Protein AF-A0A552DPZ0-F1 (afdb_monomer_lite)

Structure (mmCIF, N/CA/C/O backbone):
data_AF-A0A552DPZ0-F1
#
_entry.id   AF-A0A552DPZ0-F1
#
loop_
_atom_site.group_PDB
_atom_site.id
_atom_site.type_symbol
_atom_site.label_atom_id
_atom_site.label_alt_id
_atom_site.label_comp_id
_atom_site.label_asym_id
_atom_site.label_entity_id
_atom_site.label_seq_id
_atom_site.pdbx_PDB_ins_code
_atom_site.Cartn_x
_atom_site.Cartn_y
_atom_site.Cartn_z
_atom_site.occupancy
_atom_site.B_iso_or_equiv
_atom_site.auth_seq_id
_atom_site.auth_comp_id
_atom_site.auth_asym_id
_atom_site.auth_atom_id
_atom_site.pdbx_PDB_model_num
ATOM 1 N N . MET A 1 1 ? 27.146 -3.686 -23.859 1.00 42.44 1 MET A N 1
ATOM 2 C CA . MET A 1 1 ? 26.439 -4.432 -22.800 1.00 42.44 1 MET A CA 1
ATOM 3 C C . MET A 1 1 ? 25.549 -3.440 -22.074 1.00 42.44 1 MET A C 1
ATOM 5 O O . MET A 1 1 ? 26.013 -2.748 -21.181 1.00 42.44 1 MET A O 1
ATOM 9 N N . THR A 1 2 ? 24.326 -3.241 -22.555 1.00 48.88 2 THR A N 1
ATOM 10 C CA . THR A 1 2 ? 23.361 -2.349 -21.903 1.00 48.88 2 THR A CA 1
ATOM 11 C C . THR A 1 2 ? 22.744 -3.113 -20.744 1.00 48.88 2 THR A C 1
ATOM 13 O O . THR A 1 2 ? 21.990 -4.059 -20.954 1.00 48.88 2 THR A O 1
ATOM 16 N N . ASN A 1 3 ? 23.143 -2.745 -19.529 1.00 62.44 3 ASN A N 1
ATOM 17 C CA . ASN A 1 3 ? 22.593 -3.271 -18.289 1.00 62.44 3 ASN A CA 1
ATOM 18 C C . ASN A 1 3 ? 21.157 -2.736 -18.181 1.00 62.44 3 ASN A C 1
ATOM 20 O O . ASN A 1 3 ? 20.947 -1.614 -17.728 1.00 62.44 3 ASN A O 1
ATOM 24 N N . ASN A 1 4 ? 20.192 -3.467 -18.744 1.00 71.19 4 ASN A N 1
ATOM 25 C CA . ASN A 1 4 ? 18.788 -3.082 -18.709 1.00 71.19 4 ASN A CA 1
ATOM 26 C C . ASN A 1 4 ? 18.306 -3.277 -17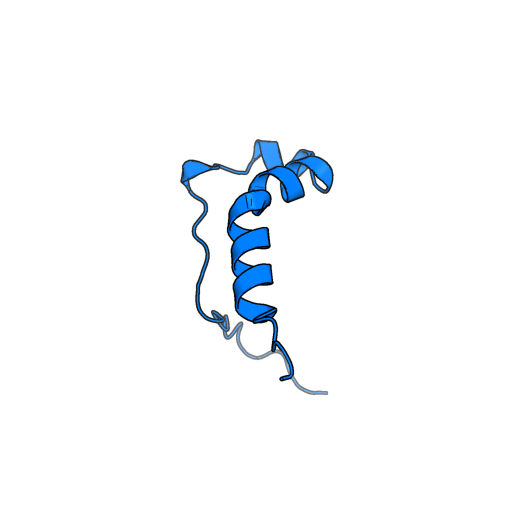.270 1.00 71.19 4 ASN A C 1
ATOM 28 O O . ASN A 1 4 ? 18.084 -4.404 -16.831 1.00 71.19 4 ASN A O 1
ATOM 32 N N . ILE A 1 5 ? 18.281 -2.185 -16.509 1.00 79.25 5 ILE A N 1
ATOM 33 C CA . ILE A 1 5 ? 17.780 -2.186 -15.142 1.00 79.25 5 ILE A CA 1
ATOM 34 C C . ILE A 1 5 ? 16.283 -2.472 -15.229 1.00 79.25 5 ILE A C 1
ATOM 36 O O . ILE A 1 5 ? 15.544 -1.744 -15.890 1.00 79.25 5 ILE A O 1
ATOM 40 N N . ASP A 1 6 ? 15.844 -3.541 -14.568 1.00 82.44 6 ASP A N 1
ATOM 41 C CA . ASP A 1 6 ? 14.428 -3.884 -14.458 1.00 82.44 6 ASP A CA 1
ATOM 42 C C . ASP A 1 6 ? 13.749 -2.910 -13.488 1.00 82.44 6 ASP A C 1
ATOM 44 O O . ASP A 1 6 ? 13.582 -3.172 -12.294 1.00 82.44 6 ASP A O 1
ATOM 48 N N . HIS A 1 7 ? 13.463 -1.717 -14.007 1.00 85.25 7 HIS A N 1
ATOM 49 C CA . HIS A 1 7 ? 12.860 -0.631 -13.254 1.00 85.25 7 HIS A CA 1
ATOM 50 C C . HIS A 1 7 ? 11.488 -1.033 -12.718 1.00 85.25 7 HIS A C 1
ATOM 52 O O . HIS A 1 7 ? 11.197 -0.714 -11.575 1.00 85.25 7 HIS A O 1
ATOM 58 N N . ASP A 1 8 ? 10.678 -1.762 -13.489 1.00 83.62 8 ASP A N 1
ATOM 59 C CA . ASP A 1 8 ? 9.341 -2.187 -13.059 1.00 83.62 8 ASP A CA 1
ATOM 60 C C . ASP A 1 8 ? 9.414 -3.054 -11.796 1.00 83.62 8 ASP A C 1
ATOM 62 O O . ASP A 1 8 ? 8.767 -2.751 -10.790 1.00 83.62 8 ASP A O 1
ATOM 66 N N . ARG A 1 9 ? 10.294 -4.064 -11.797 1.00 84.88 9 ARG A N 1
ATOM 67 C CA . ARG A 1 9 ? 10.534 -4.899 -10.615 1.00 84.88 9 ARG A CA 1
ATOM 68 C C . ARG A 1 9 ? 11.042 -4.078 -9.430 1.00 84.88 9 ARG A C 1
ATOM 70 O O . ARG A 1 9 ? 10.537 -4.234 -8.322 1.00 84.88 9 ARG A O 1
ATOM 77 N N . LEU A 1 10 ? 12.025 -3.206 -9.655 1.00 87.56 10 LEU A N 1
ATOM 78 C CA . LEU A 1 10 ? 12.635 -2.408 -8.586 1.00 87.56 10 LEU A CA 1
ATOM 79 C C . LEU A 1 10 ? 11.668 -1.381 -7.989 1.00 87.56 10 LEU A C 1
ATOM 81 O O . LEU A 1 10 ? 11.683 -1.166 -6.781 1.00 87.56 10 LEU A O 1
ATOM 85 N N . PHE A 1 11 ? 10.812 -0.767 -8.804 1.00 86.88 11 PHE A N 1
ATOM 86 C CA . PHE A 1 11 ? 9.782 0.149 -8.320 1.00 86.88 11 PHE A CA 1
ATOM 87 C C . PHE A 1 11 ? 8.713 -0.590 -7.514 1.00 86.88 11 PHE A C 1
ATOM 89 O O . PHE A 1 11 ? 8.335 -0.112 -6.446 1.00 86.88 11 PHE A O 1
ATOM 96 N N . LYS A 1 12 ? 8.268 -1.770 -7.967 1.00 86.50 12 LYS A N 1
ATOM 97 C CA . LYS A 1 12 ? 7.335 -2.614 -7.201 1.00 86.50 12 LYS A CA 1
ATOM 98 C C . LYS A 1 12 ? 7.916 -3.020 -5.851 1.00 86.50 12 LYS A C 1
ATOM 100 O O . LYS A 1 12 ? 7.221 -2.939 -4.841 1.00 86.50 12 LYS A O 1
ATOM 105 N N . GLU A 1 13 ? 9.190 -3.403 -5.829 1.00 88.88 13 GLU A N 1
ATOM 106 C CA . GLU A 1 13 ? 9.915 -3.766 -4.609 1.00 88.88 13 GLU A CA 1
ATOM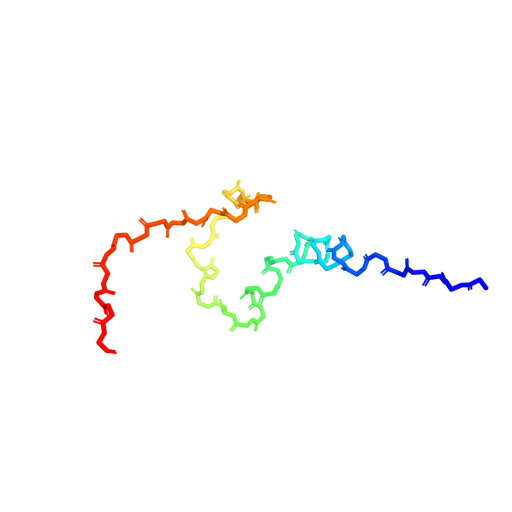 107 C C . GLU A 1 13 ? 10.037 -2.568 -3.655 1.00 88.88 13 GLU A C 1
ATOM 109 O O . GLU A 1 13 ? 9.720 -2.686 -2.472 1.00 88.88 13 GLU A O 1
ATOM 114 N N . LEU A 1 14 ? 10.400 -1.394 -4.179 1.00 90.38 14 LEU A N 1
ATOM 115 C CA . LEU A 1 14 ? 10.493 -0.156 -3.408 1.00 90.38 14 LEU A CA 1
ATOM 116 C C . LEU A 1 14 ? 9.148 0.213 -2.771 1.00 90.38 14 LEU A C 1
ATOM 118 O O . LEU A 1 14 ? 9.078 0.424 -1.563 1.00 90.38 14 LEU A O 1
ATOM 122 N N . ILE A 1 15 ? 8.077 0.270 -3.565 1.00 87.88 15 ILE A N 1
ATOM 123 C CA . ILE A 1 15 ? 6.756 0.648 -3.059 1.00 87.88 15 ILE A CA 1
ATOM 124 C C . ILE A 1 15 ? 6.248 -0.385 -2.059 1.00 87.88 15 ILE A C 1
ATOM 126 O O . ILE A 1 15 ? 5.794 0.009 -0.996 1.00 87.88 15 ILE A O 1
ATOM 130 N N . SER A 1 16 ? 6.379 -1.684 -2.337 1.00 86.81 16 SER A N 1
ATOM 131 C CA . SER A 1 16 ? 5.897 -2.726 -1.417 1.00 86.81 16 SER A CA 1
ATOM 132 C C . SER A 1 16 ? 6.642 -2.721 -0.081 1.00 86.81 16 SER A C 1
ATOM 134 O O . SER A 1 16 ? 6.062 -3.053 0.949 1.00 86.81 16 SER A O 1
ATOM 136 N N . THR A 1 17 ? 7.917 -2.324 -0.092 1.00 90.44 17 THR A N 1
ATOM 137 C CA . THR A 1 17 ? 8.751 -2.263 1.115 1.00 90.44 17 THR A CA 1
ATOM 138 C C . THR A 1 17 ? 8.470 -1.015 1.945 1.00 90.44 17 THR A C 1
ATOM 140 O O . THR A 1 17 ? 8.402 -1.116 3.162 1.00 90.44 17 THR A O 1
ATOM 143 N N . PHE A 1 18 ? 8.302 0.144 1.300 1.00 91.00 18 PHE A N 1
ATOM 144 C CA . PHE A 1 18 ? 8.236 1.447 1.978 1.00 91.00 18 PHE A CA 1
ATOM 145 C C . PHE A 1 18 ? 6.843 2.091 1.960 1.00 91.00 18 PHE A C 1
ATOM 147 O O . PHE A 1 18 ? 6.706 3.297 2.177 1.00 91.00 18 PHE A O 1
ATOM 154 N N . PHE A 1 19 ? 5.796 1.328 1.635 1.00 90.38 19 PHE A N 1
ATOM 155 C CA . PHE A 1 19 ? 4.443 1.866 1.474 1.00 90.38 19 PHE A CA 1
ATOM 156 C C . PHE A 1 19 ? 3.936 2.551 2.743 1.00 90.38 19 PHE A C 1
ATOM 158 O O . PHE A 1 19 ? 3.374 3.641 2.681 1.00 90.38 19 PHE A O 1
ATOM 165 N N . VAL A 1 20 ? 4.141 1.923 3.901 1.00 90.06 20 VAL A N 1
ATOM 166 C CA . VAL A 1 20 ? 3.632 2.432 5.178 1.00 90.06 20 VAL A CA 1
ATOM 167 C C . VAL A 1 20 ? 4.362 3.711 5.569 1.00 90.06 20 VAL A C 1
ATOM 169 O O . VAL A 1 20 ? 3.711 4.691 5.923 1.00 90.06 20 VAL A O 1
ATOM 172 N N . GLU A 1 21 ? 5.689 3.739 5.440 1.00 91.81 21 GLU A N 1
ATOM 173 C CA . GLU A 1 21 ? 6.500 4.931 5.691 1.00 91.81 21 GLU A CA 1
ATOM 174 C C . GLU A 1 21 ? 6.131 6.071 4.739 1.00 91.81 21 GLU A C 1
ATOM 176 O O . GLU A 1 21 ? 6.107 7.237 5.131 1.00 91.81 21 GLU A O 1
ATOM 181 N N . PHE A 1 22 ? 5.792 5.751 3.489 1.00 91.12 22 PHE A N 1
ATOM 182 C CA . PHE A 1 22 ? 5.293 6.735 2.540 1.00 91.12 22 PHE A CA 1
ATOM 183 C C . PHE A 1 22 ? 3.956 7.332 3.006 1.00 91.12 22 PHE A C 1
ATOM 185 O O . PHE A 1 22 ? 3.817 8.553 3.078 1.00 91.12 22 PHE A O 1
ATOM 192 N N . ILE A 1 23 ? 2.976 6.503 3.375 1.00 91.12 23 ILE A N 1
ATOM 193 C CA . ILE A 1 23 ? 1.693 7.003 3.891 1.00 91.12 23 ILE A CA 1
ATOM 194 C C . ILE A 1 23 ? 1.890 7.819 5.173 1.00 91.12 23 ILE A C 1
ATOM 196 O O . ILE A 1 23 ? 1.280 8.873 5.311 1.00 91.12 23 ILE A O 1
ATOM 200 N N . GLU A 1 24 ? 2.785 7.408 6.066 1.00 92.00 24 GLU A N 1
ATOM 201 C CA . GLU A 1 24 ? 3.088 8.144 7.295 1.00 92.00 24 GLU A CA 1
ATOM 202 C C . GLU A 1 24 ? 3.662 9.543 7.018 1.00 92.00 24 GLU A C 1
ATOM 204 O O . GLU A 1 24 ? 3.245 10.522 7.641 1.00 92.00 24 GLU A O 1
ATOM 209 N N . LEU A 1 25 ? 4.578 9.658 6.051 1.00 92.62 25 LEU A N 1
ATOM 210 C CA . LEU A 1 25 ? 5.230 10.924 5.707 1.00 92.62 25 LEU A CA 1
ATOM 211 C C . LEU A 1 25 ? 4.316 11.891 4.947 1.00 92.62 25 LEU A C 1
ATOM 213 O O . LEU A 1 25 ? 4.392 13.103 5.159 1.00 92.62 25 LEU A O 1
ATOM 217 N N . PHE A 1 26 ? 3.476 11.377 4.046 1.00 91.44 26 PHE A N 1
ATOM 218 C CA . PHE A 1 26 ? 2.664 12.207 3.149 1.00 91.44 26 PHE A CA 1
ATOM 219 C C . PHE A 1 26 ? 1.207 12.359 3.607 1.00 91.44 26 PHE A C 1
ATOM 221 O O . PHE A 1 26 ? 0.579 13.380 3.324 1.00 91.44 26 PHE A O 1
ATOM 228 N N . PHE A 1 27 ? 0.672 11.380 4.337 1.00 90.06 27 PHE A N 1
ATOM 229 C CA . PHE A 1 27 ? -0.728 11.304 4.764 1.00 90.06 27 PHE A CA 1
ATOM 230 C C . PHE A 1 27 ? -0.844 10.849 6.231 1.00 90.06 27 PHE A C 1
ATOM 232 O O . PHE A 1 27 ? -1.498 9.846 6.522 1.00 90.06 27 PHE A O 1
ATOM 239 N N . PRO A 1 28 ? -0.276 11.600 7.192 1.00 89.19 28 PRO A N 1
ATOM 240 C CA . PRO A 1 28 ? -0.214 11.180 8.594 1.00 89.19 28 PRO A CA 1
ATOM 241 C C . PRO A 1 28 ? -1.595 10.926 9.217 1.00 89.19 28 PRO A C 1
ATOM 243 O O . PRO A 1 28 ? -1.731 10.073 10.080 1.00 89.19 28 PRO A O 1
ATOM 246 N N . GLN A 1 29 ? -2.643 11.610 8.747 1.00 92.12 29 GLN A N 1
ATOM 247 C CA . GLN A 1 29 ? -4.021 11.408 9.220 1.00 92.12 29 GLN A CA 1
ATOM 248 C C . GLN A 1 29 ? -4.614 10.055 8.795 1.00 92.12 29 GLN A C 1
ATOM 250 O O . GLN A 1 29 ? -5.532 9.555 9.438 1.00 92.12 29 GLN A O 1
ATOM 255 N N . LEU A 1 30 ? -4.115 9.457 7.708 1.00 87.31 30 LEU A N 1
ATOM 256 C CA . LEU A 1 30 ? -4.572 8.147 7.244 1.00 87.31 30 LEU A CA 1
ATOM 257 C C . LEU A 1 30 ? -4.031 7.018 8.132 1.00 87.31 30 LEU A C 1
ATOM 259 O O . LEU A 1 30 ? -4.649 5.959 8.212 1.00 87.31 30 LEU A O 1
ATOM 263 N N . MET A 1 31 ? -2.924 7.259 8.840 1.00 89.38 31 MET A N 1
ATOM 264 C CA . MET A 1 31 ? -2.310 6.281 9.739 1.00 89.38 31 MET A CA 1
ATOM 265 C C . MET A 1 31 ? -3.227 5.868 10.891 1.00 89.38 31 MET A C 1
ATOM 267 O O . MET A 1 31 ? -3.140 4.730 11.336 1.00 89.38 31 MET A O 1
ATOM 271 N N . ASP A 1 32 ? -4.140 6.742 11.321 1.00 89.44 32 ASP A N 1
ATOM 272 C CA . ASP A 1 32 ? -5.110 6.438 12.382 1.00 89.44 32 ASP A CA 1
ATOM 273 C C . ASP A 1 32 ? -6.129 5.360 11.968 1.00 89.44 32 ASP A C 1
ATOM 275 O O . ASP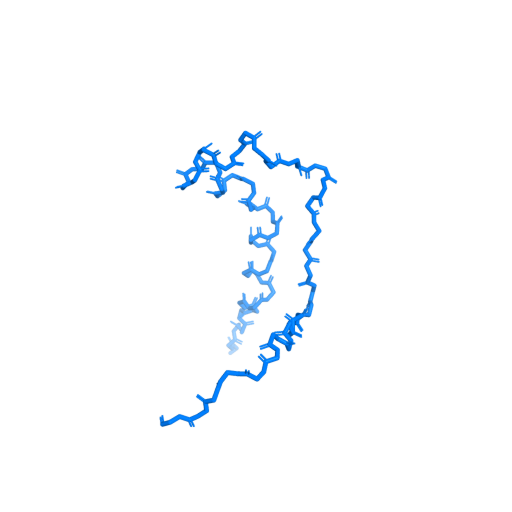 A 1 32 ? -6.736 4.710 12.819 1.00 89.44 32 ASP A O 1
ATOM 279 N N . TYR A 1 33 ? -6.317 5.162 10.660 1.00 88.19 33 TYR A N 1
ATOM 280 C CA . TYR A 1 33 ? -7.272 4.209 10.086 1.00 88.19 33 TYR A CA 1
ATOM 281 C C . TYR A 1 33 ? -6.588 3.031 9.384 1.00 88.19 33 TYR A C 1
ATOM 283 O O . TYR A 1 33 ? -7.257 2.070 9.001 1.00 88.19 33 TYR A O 1
ATOM 291 N N . LEU A 1 34 ? -5.272 3.111 9.175 1.00 87.38 34 LEU A N 1
ATOM 292 C CA . LEU A 1 34 ? -4.498 2.108 8.460 1.00 87.38 34 LEU A CA 1
ATOM 293 C C . LEU A 1 34 ? -4.059 0.997 9.419 1.00 87.38 34 LEU A C 1
ATOM 295 O O . LEU A 1 34 ? -3.181 1.196 10.257 1.00 87.38 34 LEU A O 1
ATOM 299 N N . ASP A 1 35 ? -4.608 -0.202 9.243 1.00 87.12 35 ASP A N 1
ATOM 300 C CA . ASP A 1 35 ? -4.082 -1.403 9.889 1.00 87.12 35 ASP A CA 1
ATOM 301 C C . ASP A 1 35 ? -2.956 -2.002 9.034 1.00 87.12 35 ASP A C 1
ATOM 303 O O . ASP A 1 35 ? -3.195 -2.521 7.939 1.00 87.12 35 ASP A O 1
ATOM 307 N N . ARG A 1 36 ? -1.720 -1.924 9.540 1.00 81.81 36 ARG A N 1
ATOM 308 C CA . ARG A 1 36 ? -0.503 -2.383 8.849 1.00 81.81 36 ARG A CA 1
ATOM 309 C C . ARG A 1 36 ? -0.538 -3.876 8.524 1.00 81.81 36 ARG A C 1
ATOM 311 O O . ARG A 1 36 ? -0.044 -4.261 7.468 1.00 81.81 36 ARG A O 1
ATOM 318 N N . ASP A 1 37 ? -1.158 -4.689 9.378 1.00 82.94 37 ASP A N 1
ATOM 319 C CA . ASP A 1 37 ? -1.228 -6.144 9.196 1.00 82.94 37 ASP A CA 1
ATOM 320 C C . ASP A 1 37 ? -2.307 -6.549 8.175 1.00 82.94 37 ASP A C 1
ATOM 322 O O . ASP A 1 37 ? -2.346 -7.691 7.715 1.00 82.94 37 ASP A O 1
ATOM 326 N N . SER A 1 38 ? -3.166 -5.603 7.779 1.00 84.56 38 SER A N 1
ATOM 327 C CA . SER A 1 38 ? -4.234 -5.808 6.795 1.00 84.56 38 SER A CA 1
ATOM 328 C C . SER A 1 38 ? -3.840 -5.437 5.357 1.00 84.56 38 SER A C 1
ATOM 330 O O . SER A 1 38 ? -4.608 -5.674 4.419 1.00 84.56 38 SER A O 1
ATOM 332 N N . ILE A 1 39 ? -2.651 -4.858 5.152 1.00 85.31 39 ILE A N 1
ATOM 333 C CA . ILE A 1 39 ? -2.220 -4.357 3.842 1.00 85.31 39 ILE A CA 1
ATOM 334 C C . ILE A 1 39 ? -1.914 -5.530 2.913 1.00 85.31 39 ILE A C 1
ATOM 336 O O . ILE A 1 39 ? -1.012 -6.329 3.153 1.00 85.31 39 ILE A O 1
ATOM 340 N N . THR A 1 40 ? -2.647 -5.602 1.805 1.00 83.31 40 THR A N 1
ATOM 341 C CA . THR A 1 40 ? -2.420 -6.591 0.749 1.00 83.31 40 THR A CA 1
ATOM 342 C C . THR A 1 40 ? -2.096 -5.874 -0.553 1.00 83.31 40 THR A C 1
ATOM 344 O O . THR A 1 40 ? -2.932 -5.154 -1.097 1.00 83.31 40 THR A O 1
ATOM 347 N N . PHE A 1 41 ? -0.887 -6.088 -1.073 1.00 81.31 41 PHE A N 1
ATOM 348 C CA . PHE A 1 41 ? -0.507 -5.587 -2.391 1.00 81.31 41 PHE A CA 1
ATOM 349 C C . PHE A 1 41 ? -1.127 -6.462 -3.476 1.00 81.31 41 PHE A C 1
ATOM 351 O O . PHE A 1 41 ? -0.933 -7.677 -3.514 1.00 81.31 41 PHE A O 1
ATOM 358 N N . LEU A 1 42 ? -1.886 -5.830 -4.366 1.00 79.19 42 LEU A N 1
ATOM 359 C CA . LEU A 1 42 ? -2.516 -6.498 -5.495 1.00 79.19 42 LEU A CA 1
ATOM 360 C C . LEU A 1 42 ? -1.532 -6.501 -6.670 1.00 79.19 42 LEU A C 1
ATOM 362 O O . LEU A 1 42 ? -1.203 -5.459 -7.226 1.00 79.19 42 LEU A O 1
ATOM 366 N N . ASP A 1 43 ? -1.051 -7.691 -7.023 1.00 65.25 43 ASP A N 1
ATOM 367 C CA . ASP A 1 43 ? 0.032 -7.913 -7.998 1.00 65.25 43 ASP A CA 1
ATOM 368 C C . ASP A 1 43 ? -0.401 -7.684 -9.461 1.00 65.25 43 ASP A C 1
ATOM 370 O O . ASP A 1 43 ? 0.406 -7.597 -10.387 1.00 65.25 43 ASP A O 1
ATOM 374 N N . LYS A 1 44 ? -1.711 -7.592 -9.697 1.00 57.81 44 LYS A N 1
ATOM 375 C CA . LYS A 1 44 ? -2.295 -7.349 -11.015 1.00 57.81 44 LYS A CA 1
ATOM 376 C C . LYS A 1 44 ? -3.354 -6.283 -10.883 1.00 57.81 44 LYS A C 1
ATOM 378 O O . LYS A 1 44 ? -4.131 -6.345 -9.937 1.00 57.81 44 LYS A O 1
ATOM 383 N N . GLU A 1 45 ? -3.362 -5.347 -11.832 1.00 55.59 45 GLU A N 1
ATOM 384 C CA . GLU A 1 45 ? -4.412 -4.352 -12.029 1.00 55.59 45 GLU A CA 1
ATOM 385 C C . GLU A 1 45 ? -5.773 -4.986 -11.744 1.00 55.59 45 GLU A C 1
ATOM 387 O O . GLU A 1 45 ? -6.345 -5.695 -12.576 1.00 55.59 45 GLU A O 1
ATOM 392 N N . VAL A 1 46 ? -6.29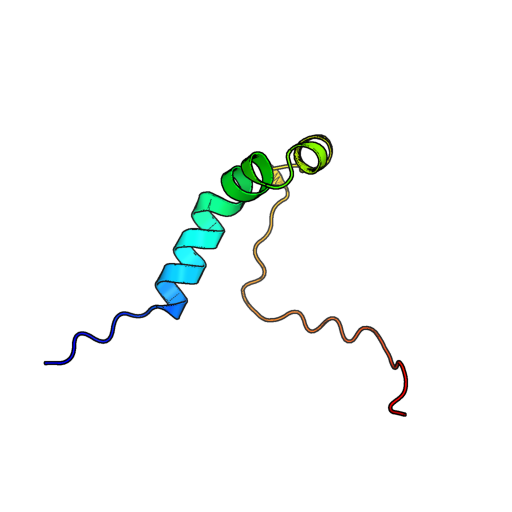5 -4.753 -10.540 1.00 49.56 46 VAL A N 1
ATOM 393 C CA . VAL A 1 46 ? -7.717 -4.901 -10.314 1.00 49.56 46 VAL A CA 1
ATOM 394 C C . VAL A 1 46 ? -8.282 -3.694 -11.030 1.00 49.56 46 VAL A C 1
ATOM 396 O O . VAL A 1 46 ? -8.395 -2.612 -10.461 1.00 49.56 46 VAL A O 1
ATOM 399 N N . PHE A 1 47 ? -8.553 -3.869 -12.324 1.00 46.84 47 PHE A N 1
ATOM 400 C CA . PHE A 1 47 ? -9.588 -3.106 -12.986 1.00 46.84 47 PHE A CA 1
ATOM 401 C C . PHE A 1 47 ? -10.834 -3.380 -12.159 1.00 46.84 47 PHE A C 1
ATOM 403 O O . PHE A 1 47 ? -11.547 -4.362 -12.368 1.00 46.84 47 PHE A O 1
ATOM 410 N N . THR A 1 48 ? -11.070 -2.553 -11.148 1.00 44.12 48 THR A N 1
ATOM 411 C CA . THR A 1 48 ? -12.429 -2.306 -10.737 1.00 44.12 48 THR A CA 1
ATOM 412 C C . THR A 1 48 ? -13.055 -1.705 -11.980 1.00 44.12 48 THR A C 1
ATOM 414 O O . THR A 1 48 ? -12.872 -0.531 -12.293 1.00 44.12 48 THR A O 1
ATOM 417 N N . ASP A 1 49 ? -13.717 -2.568 -12.746 1.00 49.84 49 ASP A N 1
ATOM 418 C CA . ASP A 1 49 ? -14.769 -2.199 -13.672 1.00 49.84 49 ASP A CA 1
ATOM 419 C C . ASP A 1 49 ? -15.843 -1.532 -12.802 1.00 49.84 49 ASP A C 1
ATOM 421 O O . ASP A 1 49 ? -16.829 -2.138 -12.380 1.00 49.84 49 ASP A O 1
ATOM 425 N N . VAL A 1 50 ? -15.558 -0.296 -12.375 1.00 55.59 50 VAL A N 1
ATOM 426 C CA . VAL A 1 50 ? -16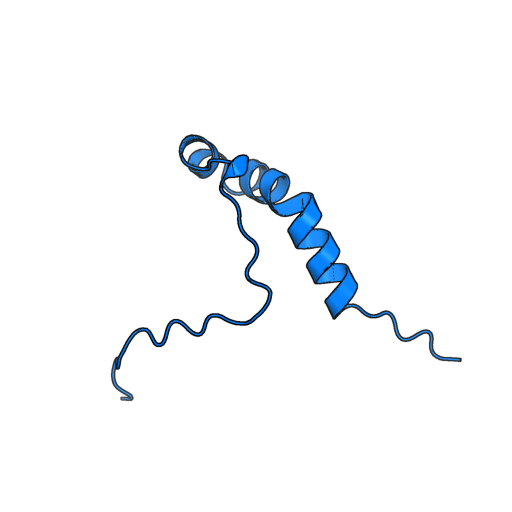.520 0.604 -11.758 1.00 55.59 50 VAL A CA 1
ATOM 427 C C . VAL A 1 50 ? -17.392 1.036 -12.923 1.00 55.59 50 VAL A C 1
ATOM 429 O O . VAL A 1 50 ? -17.166 2.077 -13.527 1.00 55.59 50 VAL A O 1
ATOM 432 N N . THR A 1 51 ? -18.282 0.120 -13.300 1.00 47.78 51 THR A N 1
ATOM 433 C CA . THR A 1 51 ? -19.507 0.288 -14.077 1.00 47.78 51 THR A CA 1
ATOM 434 C C . THR A 1 51 ? -19.687 1.669 -14.703 1.00 47.78 51 THR A C 1
ATOM 436 O O . THR A 1 51 ? -19.921 2.640 -13.987 1.00 47.78 51 THR A O 1
ATOM 439 N N . GLU A 1 52 ? -19.654 1.706 -16.038 1.00 52.88 52 GLU A N 1
ATOM 440 C CA . GLU A 1 52 ? -20.475 2.585 -16.883 1.00 52.88 52 GLU A CA 1
ATOM 441 C C . GLU A 1 52 ? -20.726 4.007 -16.337 1.00 52.88 52 GLU A C 1
ATOM 443 O O . GLU A 1 52 ? -21.740 4.291 -15.703 1.00 52.88 52 GLU A O 1
ATOM 448 N N . GLY A 1 53 ? -19.836 4.942 -16.668 1.00 46.88 53 GLY A N 1
ATOM 449 C CA . GLY A 1 53 ? -20.119 6.378 -16.621 1.00 46.88 53 GLY A CA 1
ATOM 450 C C . GLY A 1 53 ? -19.793 6.984 -17.979 1.00 46.88 53 GLY A C 1
ATOM 451 O O . GLY A 1 53 ? -18.633 7.002 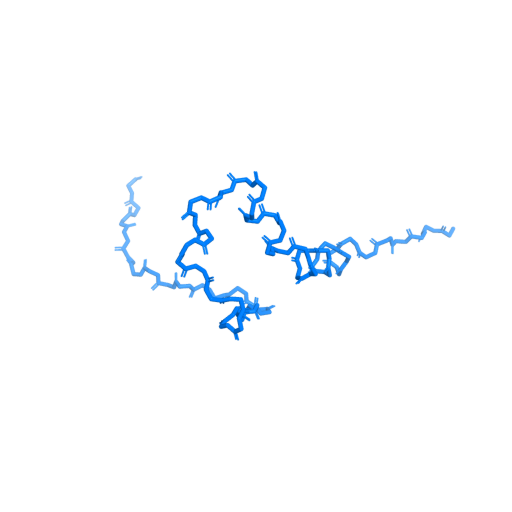-18.373 1.00 46.88 53 GLY A O 1
ATOM 452 N N . GLU A 1 54 ? -20.825 7.383 -18.714 1.00 48.91 54 GLU A N 1
ATOM 453 C CA . GLU A 1 54 ? -20.851 7.636 -20.156 1.00 48.91 54 GLU A CA 1
ATOM 454 C C . GLU A 1 54 ? -19.676 8.416 -20.772 1.00 48.91 54 GLU A C 1
ATOM 456 O O . GLU A 1 54 ? -19.210 9.438 -20.271 1.00 48.91 54 GLU A O 1
ATOM 461 N N . ARG A 1 55 ? -19.308 7.977 -21.982 1.00 42.28 55 ARG A N 1
ATOM 462 C CA . ARG A 1 55 ? -18.679 8.829 -22.994 1.00 42.28 55 ARG A CA 1
ATOM 463 C C . ARG A 1 55 ? -19.639 9.975 -23.341 1.00 42.28 55 ARG A C 1
ATOM 465 O O . ARG A 1 55 ? -20.746 9.706 -23.801 1.00 42.28 55 ARG A O 1
ATOM 472 N N . HIS A 1 56 ? -19.184 11.214 -23.195 1.00 41.78 56 HIS A N 1
ATOM 473 C CA . HIS A 1 56 ? -19.684 12.373 -23.938 1.00 41.78 56 HIS A CA 1
ATOM 474 C C . HIS A 1 56 ? -18.504 13.062 -24.621 1.00 41.78 56 HIS A C 1
ATOM 476 O O . HIS A 1 56 ? -17.444 13.187 -23.965 1.00 41.78 56 HIS A O 1
#

Sequence (56 aa):
MTNNIDHDRLFKELISTFFVEFIELFFPQLMDYLDRDSITFLDKEVFTDVTEGERH

Secondary structure (DSSP, 8-state):
------HHHHHHHHHHHHHHHHHHHH-GGGGGT--GGG----SS------------

pLDDT: mean 75.91, std 17.55, range [41.78, 92.62]

Foldseek 3Di:
DPPPPPVVVVVVVVCVVCVLVVCCVPPVVCNVVDDPVPDDDDPDPPPPPPDDDDDD

Radius of gyration: 16.54 Å; chains: 1; bounding box: 47×20×36 Å

Organism: NCBI:txid2486257